Protein AF-A0A2V5MQI8-F1 (afdb_monomer)

Sequence (170 aa):
FYPAHLTSLLQKQEQLRQERLLSEEAGSNLDRALASGADPFSLNSLLIGSRLLDYAGQKFQTPSELIDLWRRVGAKRPDPDTWWNVWESQVVYQDHSRTVDLMDAITELRTLYRAEWLEEYTPYRLASALGRWDAEYEYWRRFQQRLQQFSDGSHEGDVLPPLEKLAQEY

Foldseek 3Di:
DDPVCLVVLVVCLVVLVVQLVVLVVQLVVLVVCVVVPHDCLVRLVVNLVSLVSNLVSLVSNVVVVLQVLVVVCPQWHAAPVSCCVSPCVADQPCPHHSLVVSLVSLVVSLVSVLVSCVVPHDCPCNVVVSVVSVVSNVLSVVLSVLVVVVVVPDDGGHGDDRVVVSSDDD

Secondary structure (DSSP, 8-state):
--HHHHHHHHHTHHHHHHHHHHHHHHHHHHHHHHHTT--HHHHHHHHHHHHHHHHHHHHHHHHHHHHHHHHHH-SB---HHHHIIIIIHHHT-TTTSHHHHHHHHHHHHHHHHHHHHHHHS-STTHHHHHHHHHHHHHHHHHHHHHHHHHHHH--TTPBPPPHHHHH---

pLDDT: mean 93.27, std 5.99, range [53.28, 98.12]

Structure (mmCIF, N/CA/C/O backbone):
data_AF-A0A2V5MQI8-F1
#
_entry.id   AF-A0A2V5MQI8-F1
#
loop_
_atom_site.group_PDB
_atom_site.id
_atom_site.type_symbol
_atom_site.label_atom_id
_atom_site.label_alt_id
_atom_site.label_comp_id
_atom_site.label_asym_id
_atom_site.label_entity_id
_atom_site.label_seq_id
_atom_site.pdbx_PDB_ins_code
_atom_site.Cartn_x
_atom_site.Cartn_y
_atom_site.Cartn_z
_atom_site.occupancy
_atom_site.B_iso_or_equiv
_atom_site.auth_seq_id
_atom_site.auth_comp_id
_atom_site.auth_asym_id
_atom_site.auth_atom_id
_atom_site.pdbx_PDB_model_num
ATOM 1 N N . PHE A 1 1 ? 1.577 2.661 7.672 1.00 68.50 1 PHE A N 1
ATOM 2 C CA . PHE A 1 1 ? 1.484 3.588 8.825 1.00 68.50 1 PHE A CA 1
ATOM 3 C C . PHE A 1 1 ? 2.876 3.939 9.359 1.00 68.50 1 PHE A C 1
ATOM 5 O O . PHE A 1 1 ? 3.429 3.201 10.163 1.00 68.50 1 PHE A O 1
ATOM 12 N N . TYR A 1 2 ? 3.471 5.052 8.921 1.00 75.81 2 TYR A 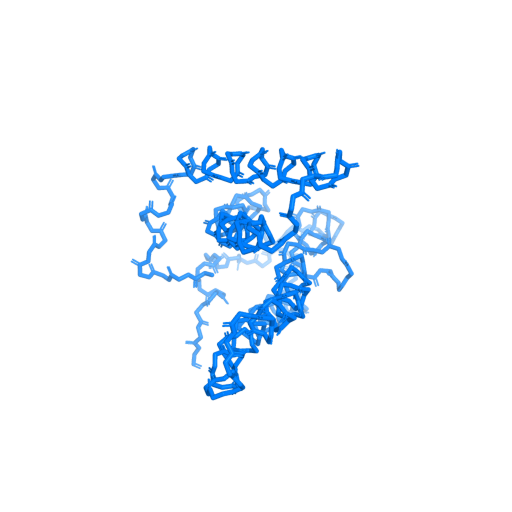N 1
ATOM 13 C CA . TYR A 1 2 ? 4.768 5.509 9.447 1.00 75.81 2 TYR A CA 1
ATOM 14 C C . TYR A 1 2 ? 4.544 6.705 10.377 1.00 75.81 2 TYR A C 1
ATOM 16 O O . TYR A 1 2 ? 4.301 7.805 9.872 1.00 75.81 2 TYR A O 1
ATOM 24 N N . PRO A 1 3 ? 4.613 6.533 11.714 1.00 72.06 3 PRO A N 1
ATOM 25 C CA . PRO A 1 3 ? 4.267 7.595 12.662 1.00 72.06 3 PRO A CA 1
ATOM 26 C C . PRO A 1 3 ? 5.061 8.885 12.443 1.00 72.06 3 PRO A C 1
ATOM 28 O O . PRO A 1 3 ? 4.497 9.972 12.516 1.00 72.06 3 PRO A O 1
ATOM 31 N N . ALA A 1 4 ? 6.342 8.766 12.074 1.00 79.38 4 ALA A N 1
ATOM 32 C CA . ALA A 1 4 ? 7.227 9.901 11.813 1.00 79.38 4 ALA A CA 1
ATOM 33 C C . ALA A 1 4 ? 6.748 10.823 10.674 1.00 79.38 4 ALA A C 1
ATOM 35 O O . ALA A 1 4 ? 7.122 11.992 10.631 1.00 79.38 4 ALA A O 1
ATOM 36 N N . HIS A 1 5 ? 5.920 10.316 9.755 1.00 82.25 5 HIS A N 1
ATOM 37 C CA . HIS A 1 5 ? 5.442 11.069 8.595 1.00 82.25 5 HIS A CA 1
ATOM 38 C C . HIS A 1 5 ? 3.938 11.342 8.629 1.00 82.25 5 HIS A C 1
ATOM 40 O O . HIS A 1 5 ? 3.464 12.141 7.827 1.00 82.25 5 HIS A O 1
ATOM 46 N N . LEU A 1 6 ? 3.192 10.739 9.560 1.00 83.69 6 LEU A N 1
ATOM 47 C CA . LEU A 1 6 ? 1.728 10.755 9.553 1.00 83.69 6 LEU A CA 1
ATOM 48 C C . LEU A 1 6 ? 1.149 12.176 9.526 1.00 83.69 6 LEU A C 1
ATOM 50 O O . LEU A 1 6 ? 0.316 12.470 8.677 1.00 83.69 6 LEU A O 1
ATOM 54 N N . THR A 1 7 ? 1.641 13.084 10.372 1.00 85.94 7 THR A N 1
ATOM 55 C CA . THR A 1 7 ? 1.179 14.484 10.391 1.00 85.94 7 THR A CA 1
ATOM 56 C C . THR A 1 7 ? 1.369 15.179 9.041 1.00 85.94 7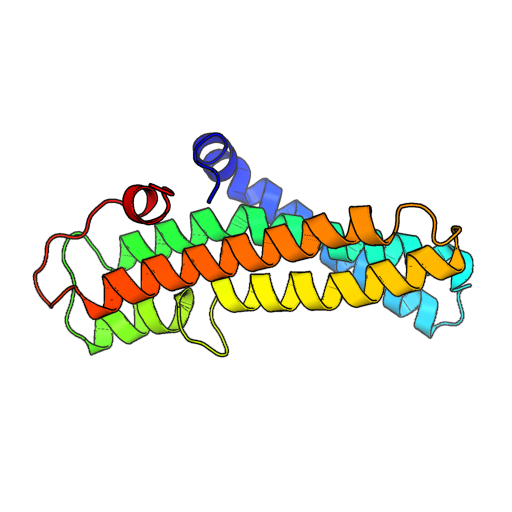 THR A C 1
ATOM 58 O O . THR A 1 7 ? 0.466 15.860 8.565 1.00 85.94 7 THR A O 1
ATOM 61 N N . SER A 1 8 ? 2.528 14.980 8.406 1.00 86.25 8 SER A N 1
ATOM 62 C CA . SER A 1 8 ? 2.832 15.555 7.089 1.00 86.25 8 SER A CA 1
ATOM 63 C C . SER A 1 8 ? 1.933 14.962 6.000 1.00 86.25 8 SER A C 1
ATOM 65 O O . SER A 1 8 ? 1.412 15.694 5.164 1.00 86.25 8 SER A O 1
ATOM 67 N N . LEU A 1 9 ? 1.691 13.647 6.045 1.00 86.69 9 LEU A N 1
ATOM 68 C CA . LEU A 1 9 ? 0.805 12.958 5.104 1.00 86.69 9 LEU A CA 1
ATOM 69 C C . LEU A 1 9 ? -0.634 13.476 5.203 1.00 86.69 9 LEU A C 1
ATOM 71 O O . LEU A 1 9 ? -1.243 13.792 4.184 1.00 86.69 9 LEU A O 1
ATOM 75 N N . LEU A 1 10 ? -1.150 13.654 6.424 1.00 87.00 10 LEU A N 1
ATOM 76 C CA . LEU A 1 10 ? -2.494 14.194 6.654 1.00 87.00 10 LEU A CA 1
ATOM 77 C C . LEU A 1 10 ? -2.658 15.623 6.113 1.00 87.00 10 LEU A C 1
ATOM 79 O O . LEU A 1 10 ? -3.729 15.974 5.630 1.00 87.00 10 LEU A O 1
ATOM 83 N N . GLN A 1 11 ? -1.606 16.442 6.146 1.00 90.44 11 GLN A N 1
ATOM 84 C CA . GLN A 1 11 ? -1.632 17.805 5.599 1.00 90.44 11 GLN A CA 1
ATOM 85 C C . GLN A 1 11 ? -1.546 17.850 4.067 1.00 90.44 11 GLN A C 1
ATOM 87 O O . GLN A 1 11 ? -1.885 18.868 3.466 1.00 90.44 11 GLN A O 1
ATOM 92 N N . LYS A 1 12 ? -1.090 16.766 3.432 1.00 90.38 12 LYS A N 1
ATOM 93 C CA . LYS A 1 12 ? -0.818 16.691 1.990 1.00 90.38 12 LYS A CA 1
ATOM 94 C C . LYS A 1 12 ? -1.748 15.741 1.236 1.00 90.38 12 LYS A C 1
ATOM 96 O O . LYS A 1 12 ? -1.458 15.411 0.092 1.00 90.38 12 LYS A O 1
ATOM 101 N N . GLN A 1 13 ? -2.865 15.325 1.832 1.00 88.62 13 GLN A N 1
ATOM 102 C CA . GLN A 1 13 ? -3.788 14.347 1.237 1.00 88.62 13 GLN 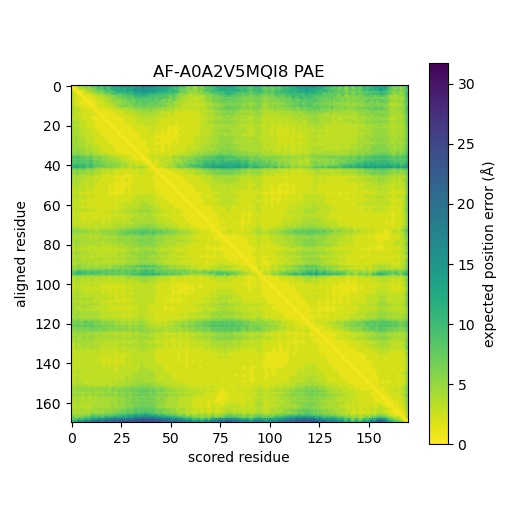A CA 1
ATOM 103 C C . GLN A 1 13 ? -4.179 14.682 -0.207 1.00 88.62 13 GLN A C 1
ATOM 105 O O . GLN A 1 13 ? -4.082 13.827 -1.080 1.00 88.62 13 GLN A O 1
ATOM 110 N N . GLU A 1 14 ? -4.563 15.931 -0.477 1.00 91.69 14 GLU A N 1
ATOM 111 C CA . GLU A 1 14 ? -4.955 16.334 -1.830 1.00 91.69 14 GLU A CA 1
ATOM 112 C C . GLU A 1 14 ? -3.776 16.284 -2.810 1.00 91.69 14 GLU A C 1
ATOM 114 O O . GLU A 1 14 ? -3.943 15.854 -3.944 1.00 91.69 14 GLU A O 1
ATOM 119 N N . GLN A 1 15 ? -2.568 16.650 -2.373 1.00 91.75 15 GLN A N 1
ATOM 120 C CA . GLN A 1 15 ? -1.369 16.551 -3.211 1.00 91.75 15 GLN A CA 1
ATOM 121 C C . GLN A 1 15 ? -1.059 15.090 -3.544 1.00 91.75 15 GLN A C 1
ATOM 123 O O . GLN A 1 15 ? -0.881 14.762 -4.710 1.00 91.75 15 GLN A O 1
ATOM 128 N N . LEU A 1 16 ? -1.100 14.203 -2.545 1.00 91.31 16 LEU A N 1
ATOM 129 C CA . LEU A 1 16 ? -0.915 12.763 -2.738 1.00 91.31 16 LEU A CA 1
ATOM 130 C C . LEU A 1 16 ? -1.981 12.176 -3.672 1.00 91.31 16 LEU A C 1
ATOM 132 O O . LEU A 1 16 ? -1.692 11.274 -4.453 1.00 91.31 16 LEU A O 1
ATOM 136 N N . ARG A 1 17 ? -3.223 12.673 -3.602 1.00 92.56 17 ARG A N 1
ATOM 137 C CA . ARG A 1 17 ? -4.305 12.293 -4.521 1.00 92.56 17 ARG A CA 1
ATOM 138 C C . ARG A 1 17 ? -3.996 12.690 -5.957 1.00 92.56 17 ARG A C 1
ATOM 140 O O . ARG A 1 17 ? -4.140 11.865 -6.853 1.00 92.56 17 ARG A O 1
ATOM 147 N N . GLN A 1 18 ? -3.548 13.923 -6.170 1.00 94.81 18 GLN A N 1
ATOM 148 C CA . GLN A 1 18 ? -3.175 14.407 -7.499 1.00 94.81 18 GLN A CA 1
ATOM 149 C C . GLN A 1 18 ? -1.956 13.671 -8.063 1.00 94.81 18 GLN A C 1
ATOM 151 O O . GLN A 1 18 ? -1.974 13.270 -9.221 1.00 94.81 18 GLN A O 1
ATOM 156 N N . GLU A 1 19 ? -0.921 13.437 -7.254 1.00 92.75 19 GLU A N 1
ATOM 157 C CA . GLU A 1 19 ? 0.272 12.685 -7.669 1.00 92.75 19 GLU A CA 1
ATOM 158 C C . GLU A 1 19 ? -0.079 11.269 -8.140 1.00 92.75 19 GLU A C 1
ATOM 160 O O . GLU A 1 19 ? 0.446 10.801 -9.154 1.00 92.75 19 GLU A O 1
ATOM 165 N N . ARG A 1 20 ? -1.012 10.609 -7.448 1.00 94.88 20 ARG A N 1
ATOM 166 C CA . ARG A 1 20 ? -1.495 9.287 -7.843 1.00 94.88 20 ARG A CA 1
ATOM 167 C C . ARG A 1 20 ? -2.246 9.322 -9.176 1.00 94.88 20 ARG A C 1
ATOM 169 O O . ARG A 1 20 ? -1.893 8.568 -10.074 1.00 94.88 20 ARG A O 1
ATOM 176 N N . LEU A 1 21 ? -3.183 10.259 -9.351 1.00 96.88 21 LEU A N 1
ATOM 177 C CA . LEU A 1 21 ? -3.914 10.432 -10.616 1.00 96.88 21 LEU A CA 1
ATOM 178 C C . LEU A 1 21 ? -2.975 10.688 -11.803 1.00 96.88 21 LEU A C 1
ATOM 180 O O . LEU A 1 21 ? -3.148 10.106 -12.870 1.00 96.88 21 LEU A O 1
ATOM 184 N N . LEU A 1 22 ? -1.954 11.526 -11.610 1.00 97.62 22 LEU A N 1
ATOM 185 C CA . LEU A 1 22 ? -0.942 11.790 -12.637 1.00 97.62 22 LEU A CA 1
ATOM 186 C C . LEU A 1 22 ? -0.122 10.540 -12.979 1.00 97.62 22 LEU A C 1
ATOM 188 O O . LEU A 1 22 ? 0.242 10.336 -14.137 1.00 97.62 22 LEU A O 1
ATOM 192 N N . SER A 1 23 ? 0.164 9.701 -11.985 1.00 97.19 23 SER A N 1
ATOM 193 C CA . SER A 1 23 ? 0.899 8.448 -12.179 1.00 97.19 23 SER A CA 1
ATOM 194 C C . SER A 1 23 ? 0.064 7.416 -12.945 1.00 97.19 23 SER A C 1
ATOM 196 O O . SER A 1 23 ? 0.571 6.781 -13.872 1.00 97.19 23 SER A O 1
ATOM 198 N N . GLU A 1 24 ? -1.227 7.301 -12.623 1.00 96.69 24 GLU A N 1
ATOM 199 C CA . GLU A 1 24 ? -2.196 6.459 -13.339 1.00 96.69 24 GLU A CA 1
ATOM 200 C C . GLU A 1 24 ? -2.389 6.921 -14.795 1.00 96.69 24 GLU A C 1
ATOM 202 O O . GLU A 1 24 ? -2.396 6.107 -15.727 1.00 96.69 24 GLU A O 1
ATOM 207 N N . GLU A 1 25 ? -2.493 8.236 -15.019 1.00 98.00 25 GLU A N 1
ATOM 208 C CA . GLU A 1 25 ? -2.580 8.824 -16.358 1.00 98.00 25 GLU A CA 1
ATOM 209 C C . GLU A 1 25 ? -1.310 8.545 -17.173 1.00 98.00 25 GLU A C 1
ATOM 211 O O . GLU A 1 25 ? -1.391 8.128 -18.333 1.00 98.00 25 GLU A O 1
ATOM 216 N N . ALA A 1 26 ? -0.131 8.726 -16.568 1.00 97.69 26 ALA A N 1
ATOM 217 C CA . ALA A 1 26 ? 1.143 8.416 -17.205 1.00 97.69 26 ALA A CA 1
ATOM 218 C C . ALA A 1 26 ? 1.223 6.936 -17.611 1.00 97.69 26 ALA A C 1
ATOM 220 O O . ALA A 1 26 ? 1.545 6.646 -18.765 1.00 97.69 26 ALA A O 1
ATOM 221 N N . GLY A 1 27 ? 0.858 6.015 -16.712 1.00 97.06 27 GLY A N 1
ATOM 222 C CA . GLY A 1 27 ? 0.807 4.579 -17.007 1.00 97.06 27 GLY A CA 1
ATOM 223 C C . GLY A 1 27 ? -0.143 4.255 -18.159 1.00 97.06 27 GLY A C 1
ATOM 224 O O . GLY A 1 27 ? 0.254 3.607 -19.124 1.00 97.06 27 GLY A O 1
ATOM 225 N N . SER A 1 28 ? -1.355 4.815 -18.130 1.00 97.56 28 SER A N 1
ATOM 226 C CA . SER A 1 28 ? -2.358 4.634 -19.190 1.00 97.56 28 SER A CA 1
ATOM 227 C C . SER A 1 28 ? -1.873 5.127 -20.558 1.00 97.56 28 SER A C 1
ATOM 229 O O . SER A 1 28 ? -2.158 4.523 -21.596 1.00 97.56 28 SER A O 1
ATOM 231 N N . ASN A 1 29 ? -1.144 6.244 -20.583 1.00 97.88 29 ASN A N 1
ATOM 232 C CA . ASN A 1 29 ? -0.573 6.791 -21.810 1.00 97.88 29 ASN A CA 1
ATOM 233 C C . ASN A 1 29 ? 0.575 5.922 -22.346 1.00 97.88 29 ASN A C 1
ATOM 235 O O . ASN A 1 29 ? 0.655 5.717 -23.559 1.00 97.88 29 ASN A O 1
ATOM 239 N N . LEU A 1 30 ? 1.420 5.383 -21.464 1.00 97.25 30 LEU A N 1
ATOM 240 C CA . LEU A 1 30 ? 2.510 4.471 -21.823 1.00 97.25 30 LEU A CA 1
ATOM 241 C C . LEU A 1 30 ? 1.978 3.135 -22.356 1.00 97.25 30 LEU A C 1
ATOM 243 O O . LEU A 1 30 ? 2.405 2.704 -23.426 1.00 97.25 30 LEU A O 1
ATOM 247 N N . ASP A 1 31 ? 0.982 2.542 -21.694 1.00 96.25 31 ASP A N 1
ATOM 248 C CA . ASP A 1 31 ? 0.311 1.323 -22.165 1.00 96.25 31 ASP A CA 1
ATOM 249 C C . ASP A 1 31 ? -0.305 1.533 -23.560 1.00 96.25 31 ASP A C 1
ATOM 251 O O . ASP A 1 31 ? -0.149 0.700 -24.458 1.00 96.25 31 ASP A O 1
ATOM 255 N N . ARG A 1 32 ? -0.949 2.687 -23.798 1.00 97.38 32 ARG A N 1
ATOM 256 C CA . ARG A 1 32 ? -1.503 3.029 -25.120 1.00 97.38 32 ARG A CA 1
ATOM 257 C C . ARG A 1 32 ? -0.417 3.180 -26.187 1.00 97.38 32 ARG A C 1
ATOM 259 O O . ARG A 1 32 ? -0.624 2.759 -27.327 1.00 97.38 32 ARG A O 1
ATOM 266 N N . ALA A 1 33 ? 0.717 3.791 -25.844 1.00 97.12 33 ALA A N 1
ATOM 267 C CA . ALA A 1 33 ? 1.840 3.950 -26.764 1.00 97.12 33 ALA A CA 1
ATOM 268 C C . ALA A 1 33 ? 2.431 2.586 -27.154 1.00 97.12 33 ALA A C 1
ATOM 270 O O . ALA A 1 33 ? 2.596 2.315 -28.345 1.00 97.12 33 ALA A O 1
ATOM 271 N N . LEU A 1 34 ? 2.655 1.703 -26.175 1.00 95.56 34 LEU A N 1
ATOM 272 C CA . LEU A 1 34 ? 3.107 0.326 -26.398 1.00 95.56 34 LEU A CA 1
ATOM 273 C C . LEU A 1 34 ? 2.129 -0.452 -27.287 1.00 95.56 34 LEU A C 1
ATOM 275 O O . LEU A 1 34 ? 2.534 -1.043 -28.287 1.00 95.56 34 LEU A O 1
ATOM 279 N N . ALA A 1 35 ? 0.826 -0.376 -26.996 1.00 96.12 35 ALA A N 1
ATOM 280 C CA . ALA A 1 35 ? -0.214 -1.010 -27.810 1.00 96.12 35 ALA A CA 1
ATOM 281 C C . ALA A 1 35 ? -0.272 -0.472 -29.254 1.00 96.12 35 ALA A C 1
ATOM 283 O O . ALA A 1 35 ? -0.739 -1.164 -30.157 1.00 96.12 35 ALA A O 1
ATOM 284 N N . SER A 1 36 ? 0.222 0.749 -29.481 1.00 97.00 36 SER A N 1
ATOM 285 C CA . SER A 1 36 ? 0.306 1.385 -30.802 1.00 97.00 36 SER A CA 1
ATOM 286 C C . SER A 1 36 ? 1.626 1.099 -31.534 1.00 97.00 36 SER A C 1
ATOM 288 O O . SER A 1 36 ? 1.862 1.664 -32.602 1.00 97.00 36 SER A O 1
ATOM 290 N N . GLY A 1 37 ? 2.486 0.232 -30.987 1.00 95.62 37 GLY A N 1
ATOM 291 C CA . GLY A 1 37 ? 3.749 -0.178 -31.604 1.00 95.62 37 GLY A CA 1
ATOM 292 C C . GLY A 1 37 ? 4.946 0.715 -31.274 1.00 95.62 37 GLY A C 1
ATOM 293 O O . GLY A 1 37 ? 5.940 0.676 -31.998 1.00 95.62 37 GLY A O 1
ATOM 294 N N . ALA A 1 38 ? 4.868 1.528 -30.215 1.00 94.56 38 ALA A N 1
ATOM 295 C CA . ALA A 1 38 ? 6.046 2.218 -29.698 1.00 94.56 38 ALA A CA 1
ATOM 296 C C . ALA A 1 38 ? 7.087 1.216 -29.168 1.00 94.56 38 ALA A C 1
ATOM 298 O O . ALA A 1 38 ? 6.740 0.115 -28.743 1.00 94.56 38 ALA A O 1
ATOM 299 N N . ASP A 1 39 ? 8.359 1.614 -29.193 1.00 91.62 39 ASP A N 1
ATOM 300 C CA . ASP A 1 39 ? 9.484 0.775 -28.777 1.00 91.62 39 ASP A CA 1
ATOM 301 C C . ASP A 1 39 ? 9.395 0.387 -27.284 1.00 91.62 39 ASP A C 1
ATOM 303 O O . ASP A 1 39 ? 9.488 1.272 -26.425 1.00 91.62 39 ASP A O 1
ATOM 307 N N . PRO A 1 40 ? 9.256 -0.912 -26.950 1.00 88.00 40 PRO A N 1
ATOM 308 C CA . PRO A 1 40 ? 9.165 -1.356 -25.563 1.00 88.00 40 PRO A CA 1
ATOM 309 C C . PRO A 1 40 ? 10.437 -1.103 -24.759 1.00 88.00 40 PRO A C 1
ATOM 311 O O . PRO A 1 40 ? 10.345 -0.789 -23.574 1.00 88.00 40 PRO A O 1
ATOM 314 N N . PHE A 1 41 ? 11.608 -1.169 -25.402 1.00 84.81 41 PHE A N 1
ATOM 315 C CA . PHE A 1 41 ? 12.896 -0.980 -24.733 1.00 84.81 41 PHE A CA 1
ATOM 316 C C . PHE A 1 41 ? 13.003 0.406 -24.082 1.00 84.81 41 PHE A C 1
ATOM 318 O O . PHE A 1 41 ? 13.536 0.550 -22.988 1.00 84.81 41 PHE A O 1
ATOM 325 N N . SER A 1 42 ? 12.442 1.432 -24.723 1.00 81.69 42 SER A N 1
ATOM 326 C CA . SER A 1 42 ? 12.459 2.802 -24.201 1.00 81.69 42 SER A CA 1
ATOM 327 C C . SER A 1 42 ? 11.332 3.104 -23.202 1.00 81.69 42 SER A C 1
ATOM 329 O O . SER A 1 42 ? 11.452 4.037 -22.406 1.00 81.69 42 SER A O 1
ATOM 331 N N . LEU A 1 43 ? 10.210 2.375 -23.259 1.00 93.62 43 LEU A N 1
ATOM 332 C CA . LEU A 1 43 ? 8.987 2.732 -22.528 1.00 93.62 43 LEU A CA 1
ATOM 333 C C . LEU A 1 43 ? 8.699 1.859 -21.308 1.00 93.62 43 LEU A C 1
ATOM 335 O O . LEU A 1 43 ? 8.063 2.351 -20.373 1.00 93.62 43 LEU A O 1
ATOM 339 N N . ASN A 1 44 ? 9.164 0.611 -21.270 1.00 92.94 44 ASN A N 1
ATOM 340 C CA . ASN A 1 44 ? 8.844 -0.285 -20.162 1.00 92.94 44 ASN A CA 1
ATOM 341 C C . ASN A 1 44 ? 9.381 0.226 -18.819 1.00 92.94 44 ASN A C 1
ATOM 343 O O . ASN A 1 44 ? 8.649 0.236 -17.831 1.00 92.94 44 ASN A O 1
ATOM 347 N N . SER A 1 45 ? 10.610 0.744 -18.778 1.00 91.19 45 SER A N 1
ATOM 348 C CA . SER A 1 45 ? 11.150 1.353 -17.556 1.00 91.19 45 SER A CA 1
ATOM 349 C C . SER A 1 45 ? 10.328 2.546 -17.065 1.00 91.19 45 SER A C 1
ATOM 351 O O . SER A 1 45 ? 10.123 2.709 -15.860 1.00 91.19 45 SER A O 1
ATOM 353 N N . LEU A 1 46 ? 9.795 3.361 -17.982 1.00 94.44 46 LEU A N 1
ATOM 354 C CA . LEU A 1 46 ? 8.895 4.462 -17.628 1.00 94.44 46 LEU A CA 1
ATOM 355 C C . LEU A 1 46 ? 7.553 3.943 -17.106 1.00 94.44 46 LEU A C 1
ATOM 357 O O . LEU A 1 46 ? 7.018 4.509 -16.155 1.00 94.44 46 LEU A O 1
ATOM 361 N N . LEU A 1 47 ? 7.039 2.856 -17.686 1.00 96.12 47 LEU A N 1
ATOM 362 C CA . LEU A 1 47 ? 5.791 2.222 -17.264 1.00 96.12 47 LEU A CA 1
ATOM 363 C C . LEU A 1 47 ? 5.920 1.620 -15.863 1.00 96.12 47 LEU A C 1
ATOM 365 O O . LEU A 1 47 ? 5.045 1.801 -15.018 1.00 96.12 47 LEU A O 1
ATOM 369 N N . ILE A 1 48 ? 7.033 0.951 -15.566 1.00 95.00 48 ILE A N 1
ATOM 370 C CA . ILE A 1 48 ? 7.310 0.494 -14.200 1.00 95.00 48 ILE A CA 1
ATOM 371 C C . ILE A 1 48 ? 7.478 1.682 -13.259 1.00 95.00 48 ILE A C 1
ATOM 373 O O . ILE A 1 48 ? 6.943 1.656 -12.152 1.00 95.00 48 ILE A O 1
ATOM 377 N N . GLY A 1 49 ? 8.149 2.748 -13.701 1.00 94.69 49 GLY A N 1
ATOM 378 C CA . GLY A 1 49 ? 8.253 3.997 -12.950 1.00 94.69 49 GLY A CA 1
ATOM 379 C C . GLY A 1 49 ? 6.888 4.579 -12.571 1.00 94.69 49 GLY A C 1
ATOM 380 O O . GLY A 1 49 ? 6.670 4.898 -11.403 1.00 94.69 49 GLY A O 1
ATOM 381 N N . SER A 1 50 ? 5.948 4.667 -13.516 1.00 97.00 50 SER A N 1
ATOM 382 C CA . SER A 1 50 ? 4.603 5.189 -13.246 1.00 97.00 50 SER A CA 1
ATOM 383 C C . SER A 1 50 ? 3.821 4.291 -12.289 1.00 97.00 50 SER A C 1
ATOM 385 O O . SER A 1 50 ? 3.188 4.795 -11.365 1.00 97.00 50 SER A O 1
ATOM 387 N N . ARG A 1 51 ? 3.914 2.964 -12.441 1.00 96.44 51 ARG A N 1
ATOM 388 C CA . ARG A 1 51 ? 3.246 2.012 -11.537 1.00 96.44 51 ARG A CA 1
ATOM 389 C C . ARG A 1 51 ? 3.834 2.032 -10.119 1.00 96.44 51 ARG A C 1
ATOM 391 O O . ARG A 1 51 ? 3.100 1.923 -9.142 1.00 96.44 51 ARG A O 1
ATOM 398 N N . LEU A 1 52 ? 5.149 2.227 -9.981 1.00 96.00 52 LEU A N 1
ATOM 399 C CA . LEU A 1 52 ? 5.797 2.414 -8.677 1.00 96.00 52 LEU A CA 1
ATOM 400 C C . LEU A 1 52 ? 5.356 3.718 -7.997 1.00 96.00 52 LEU A C 1
ATOM 402 O O . LEU A 1 52 ? 5.197 3.739 -6.775 1.00 96.00 52 LEU A O 1
ATOM 406 N N . LEU A 1 53 ? 5.163 4.795 -8.765 1.00 96.12 53 LEU A N 1
ATOM 407 C CA . LEU A 1 53 ? 4.645 6.063 -8.243 1.00 96.12 53 LEU A CA 1
ATOM 408 C C . LEU A 1 53 ? 3.174 5.954 -7.825 1.00 96.12 53 LEU A C 1
ATOM 410 O O . LEU A 1 53 ? 2.823 6.460 -6.760 1.00 96.12 53 LEU A O 1
ATOM 414 N N . ASP A 1 54 ? 2.345 5.245 -8.593 1.00 96.31 54 ASP A N 1
ATOM 415 C CA . ASP A 1 54 ? 0.961 4.946 -8.208 1.00 96.31 54 ASP A CA 1
ATOM 416 C C . ASP A 1 54 ? 0.907 4.153 -6.890 1.00 96.31 54 ASP A C 1
ATOM 418 O O . ASP A 1 54 ? 0.281 4.597 -5.923 1.00 96.31 54 ASP A O 1
ATOM 422 N N . TYR A 1 55 ? 1.679 3.063 -6.779 1.00 95.88 55 TYR A N 1
ATOM 423 C CA . TYR A 1 55 ? 1.796 2.311 -5.524 1.00 95.88 55 TYR A CA 1
ATOM 424 C C . TYR A 1 55 ? 2.271 3.186 -4.358 1.00 95.88 55 TYR A C 1
ATOM 426 O O . TYR A 1 55 ? 1.724 3.109 -3.255 1.00 95.88 55 TYR A O 1
ATOM 434 N N . ALA A 1 56 ? 3.270 4.049 -4.574 1.00 93.44 56 ALA A N 1
ATOM 435 C CA . ALA A 1 56 ? 3.714 4.987 -3.547 1.00 93.44 56 ALA A CA 1
ATOM 436 C C . ALA A 1 56 ? 2.568 5.919 -3.111 1.00 93.44 56 ALA A C 1
ATOM 438 O O . ALA A 1 56 ? 2.362 6.113 -1.909 1.00 93.44 56 ALA A O 1
ATOM 439 N N . GLY A 1 57 ? 1.784 6.431 -4.063 1.00 93.12 57 GLY A N 1
ATOM 440 C CA . GLY A 1 57 ? 0.566 7.198 -3.806 1.00 93.12 57 GLY A CA 1
ATOM 441 C C . GLY A 1 57 ? -0.428 6.427 -2.936 1.00 93.12 57 GLY A C 1
ATOM 442 O O . GLY A 1 57 ? -0.803 6.910 -1.864 1.00 93.12 57 GLY A O 1
ATOM 443 N N . GLN A 1 58 ? -0.793 5.204 -3.329 1.00 93.94 58 GLN A N 1
ATOM 444 C CA . GLN A 1 58 ? -1.692 4.327 -2.567 1.00 93.94 58 GLN A CA 1
ATOM 445 C C . GLN A 1 58 ? -1.180 4.083 -1.138 1.00 93.94 58 GLN A C 1
ATOM 447 O O . GLN A 1 58 ? -1.912 4.265 -0.157 1.00 93.94 58 GLN A O 1
ATOM 452 N N . LYS A 1 59 ? 0.105 3.743 -0.997 1.00 93.62 59 LYS A N 1
ATOM 453 C CA . LYS A 1 59 ? 0.790 3.526 0.286 1.00 93.62 59 LYS A CA 1
ATOM 454 C C . LYS A 1 59 ? 0.679 4.730 1.218 1.00 93.62 59 LYS A C 1
ATOM 456 O O . LYS A 1 59 ? 0.479 4.560 2.425 1.00 93.62 59 LYS A O 1
ATOM 461 N N . PHE A 1 60 ? 0.840 5.939 0.687 1.00 92.00 60 PHE A N 1
ATOM 462 C CA . PHE A 1 60 ? 0.824 7.167 1.482 1.00 92.00 60 PHE A CA 1
ATOM 463 C C . PHE A 1 60 ? -0.586 7.721 1.733 1.00 92.00 60 PHE A C 1
ATOM 465 O O . PHE A 1 60 ? -0.780 8.402 2.740 1.00 92.00 60 PHE A O 1
ATOM 472 N N . GLN A 1 61 ? -1.569 7.375 0.899 1.00 92.06 61 GLN A N 1
ATOM 473 C CA . GLN A 1 61 ? -2.991 7.688 1.105 1.00 92.06 61 GLN A CA 1
ATOM 474 C C . GLN A 1 61 ? -3.666 6.758 2.122 1.00 92.06 61 GLN A C 1
ATOM 476 O O . GLN A 1 61 ? -4.493 7.204 2.921 1.00 92.06 61 GLN A O 1
ATOM 481 N N . THR A 1 62 ? -3.284 5.479 2.145 1.00 92.69 62 THR A N 1
ATOM 482 C CA . THR A 1 62 ? -3.938 4.457 2.980 1.00 92.69 62 THR A CA 1
ATOM 483 C C . THR A 1 62 ? -4.054 4.853 4.463 1.00 92.69 62 THR A C 1
ATOM 485 O O . THR A 1 62 ? -5.138 4.714 5.024 1.00 92.69 62 THR A O 1
ATOM 488 N N . PRO A 1 63 ? -3.024 5.403 5.145 1.00 91.56 63 PRO A N 1
ATOM 489 C CA . PRO A 1 63 ? -3.152 5.785 6.552 1.00 91.56 63 PRO A CA 1
ATOM 490 C C . PRO A 1 63 ? -4.284 6.778 6.834 1.00 91.56 63 PRO A C 1
ATOM 492 O O . PRO A 1 63 ? -4.994 6.615 7.823 1.00 91.56 63 PRO A O 1
ATOM 495 N N . SER A 1 64 ? -4.475 7.785 5.975 1.00 90.88 64 SER A N 1
ATOM 496 C CA . SER A 1 64 ? -5.586 8.730 6.127 1.00 90.88 64 SER A CA 1
ATOM 497 C C . SER A 1 64 ? -6.942 8.068 5.952 1.00 90.88 64 SER A C 1
ATOM 499 O O . SER A 1 64 ? -7.834 8.305 6.759 1.00 90.88 64 SER A O 1
ATOM 501 N N . GLU A 1 65 ? -7.076 7.206 4.946 1.00 92.12 65 GLU A N 1
ATOM 502 C CA . GLU A 1 65 ? -8.321 6.482 4.687 1.00 92.12 65 GLU A CA 1
ATOM 503 C C . GLU A 1 65 ? -8.700 5.604 5.881 1.00 92.12 65 GLU A C 1
ATOM 505 O O . GLU A 1 65 ? -9.848 5.613 6.321 1.00 92.12 65 GLU A O 1
ATOM 510 N N . LEU A 1 66 ? -7.723 4.901 6.460 1.00 94.12 66 LEU A N 1
ATOM 511 C CA . LEU A 1 66 ? -7.942 4.076 7.644 1.00 94.12 66 LEU A CA 1
ATOM 512 C C . LEU A 1 66 ? -8.327 4.916 8.869 1.00 94.12 66 LEU A C 1
ATOM 514 O O . LEU A 1 66 ? -9.215 4.518 9.618 1.00 94.12 66 LEU A O 1
ATOM 518 N N . ILE A 1 67 ? -7.714 6.089 9.067 1.00 92.44 67 ILE A N 1
ATOM 519 C CA . ILE A 1 67 ? -8.105 7.016 10.143 1.00 92.44 67 ILE A CA 1
ATOM 520 C C . ILE A 1 67 ? -9.547 7.487 9.953 1.00 92.44 67 ILE A C 1
ATOM 522 O O . ILE A 1 67 ? -10.306 7.545 10.920 1.00 92.44 67 ILE A O 1
ATOM 526 N N . ASP A 1 68 ? -9.942 7.812 8.726 1.00 93.25 68 ASP A N 1
ATOM 527 C CA . ASP A 1 68 ? -11.298 8.269 8.440 1.00 93.25 68 ASP A CA 1
ATOM 528 C C . ASP A 1 68 ? -12.332 7.149 8.607 1.00 93.25 68 ASP A C 1
ATOM 530 O O . ASP A 1 68 ? -13.402 7.401 9.162 1.00 93.25 68 ASP A O 1
ATOM 534 N N . LEU A 1 69 ? -12.010 5.909 8.223 1.00 95.19 69 LEU A N 1
ATOM 535 C CA . LEU A 1 69 ? -12.836 4.737 8.533 1.00 95.19 69 LEU A CA 1
ATOM 536 C C . LEU A 1 69 ? -12.965 4.537 10.047 1.00 95.19 69 LEU A C 1
ATOM 538 O O . LEU A 1 69 ? -14.077 4.415 10.555 1.00 95.19 69 LEU A O 1
ATOM 542 N N . TRP A 1 70 ? -11.854 4.598 10.784 1.00 95.31 70 TRP A N 1
ATOM 543 C CA . TRP A 1 70 ? -11.853 4.458 12.242 1.00 95.31 70 TRP A CA 1
ATOM 544 C C . TRP A 1 70 ? -12.702 5.532 12.932 1.00 95.31 70 TRP A C 1
ATOM 546 O O . TRP A 1 70 ? -13.463 5.243 13.852 1.00 95.31 70 TRP A O 1
ATOM 556 N N . ARG A 1 71 ? -12.651 6.780 12.449 1.00 94.38 71 ARG A N 1
ATOM 557 C CA . ARG A 1 71 ? -13.517 7.866 12.940 1.00 94.38 71 ARG A CA 1
ATOM 558 C C . ARG A 1 71 ? -15.001 7.598 12.689 1.00 94.38 71 ARG A C 1
ATOM 560 O O . ARG A 1 71 ? -15.812 7.979 13.528 1.00 94.38 71 ARG A O 1
ATOM 567 N N . ARG A 1 72 ? -15.359 6.970 11.561 1.00 95.69 72 ARG A N 1
ATOM 568 C CA . ARG A 1 72 ? -16.755 6.611 11.235 1.00 95.69 72 ARG A CA 1
ATOM 569 C C . ARG A 1 72 ? -17.305 5.517 12.145 1.00 95.69 72 ARG A C 1
ATOM 571 O O . ARG A 1 72 ? -18.502 5.527 12.403 1.00 95.69 72 ARG A O 1
ATOM 578 N N . VAL A 1 73 ? -16.451 4.621 12.645 1.00 95.88 73 VAL A N 1
ATOM 579 C CA . VAL A 1 73 ? -16.837 3.635 13.668 1.00 95.88 73 VAL A CA 1
ATOM 580 C C . VAL A 1 73 ? -17.251 4.335 14.968 1.00 95.88 73 VAL A C 1
ATOM 582 O O . VAL A 1 73 ? -18.267 3.991 15.566 1.00 95.88 73 VAL A O 1
ATOM 585 N N . GLY A 1 74 ? -16.486 5.346 15.388 1.00 94.62 74 GLY A N 1
ATOM 586 C CA . GLY A 1 74 ? -16.748 6.129 16.595 1.00 94.62 74 GLY A CA 1
ATOM 587 C C . GLY A 1 74 ? -15.878 5.726 17.791 1.00 94.62 74 GLY A C 1
ATOM 588 O O . GLY A 1 74 ? -14.891 5.012 17.665 1.00 94.62 74 GLY A O 1
ATOM 589 N N . ALA A 1 75 ? -16.213 6.241 18.978 1.00 95.75 75 ALA A N 1
ATOM 590 C CA . ALA A 1 75 ? -15.397 6.059 20.187 1.00 95.75 75 ALA A CA 1
ATOM 591 C C . ALA A 1 75 ? -15.562 4.682 20.857 1.00 95.75 75 ALA A C 1
ATOM 593 O O . ALA A 1 75 ? -14.763 4.309 21.718 1.00 95.75 75 ALA A O 1
ATOM 594 N N . LYS A 1 76 ? -16.622 3.954 20.502 1.0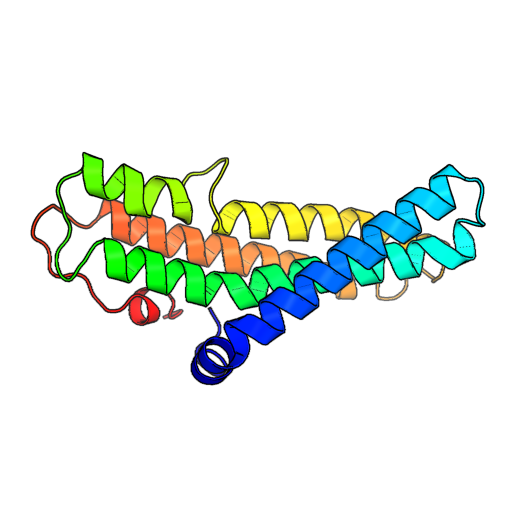0 97.56 76 LYS A N 1
ATOM 595 C CA . LYS A 1 76 ? -16.921 2.622 21.020 1.00 97.56 76 LYS A CA 1
ATOM 596 C C . LYS A 1 76 ? -17.168 1.667 19.870 1.00 97.56 76 LYS A C 1
ATOM 598 O O . LYS A 1 76 ? -17.681 2.088 18.836 1.00 97.56 76 LYS A O 1
ATOM 603 N N . ARG A 1 77 ? -16.839 0.395 20.072 1.00 97.50 77 ARG A N 1
ATOM 604 C CA . ARG A 1 77 ? -17.137 -0.655 19.104 1.00 97.50 77 ARG A CA 1
ATOM 605 C C . ARG A 1 77 ? -18.658 -0.760 18.917 1.00 97.50 77 ARG A C 1
ATOM 607 O O . ARG A 1 77 ? -19.358 -0.915 19.922 1.00 97.50 77 ARG A O 1
ATOM 614 N N . PRO A 1 78 ? -19.169 -0.628 17.683 1.00 98.12 78 PRO A N 1
ATOM 615 C CA . PRO A 1 78 ? -20.591 -0.739 17.399 1.00 98.12 78 PRO A CA 1
ATOM 616 C C . PRO A 1 78 ? -21.019 -2.211 17.394 1.00 98.12 78 PRO A C 1
ATOM 618 O O . PRO A 1 78 ? -20.227 -3.105 17.709 1.00 98.12 78 PRO A O 1
ATOM 621 N N . ASP A 1 79 ? -22.274 -2.449 17.026 1.00 97.88 79 ASP A N 1
ATOM 622 C CA . ASP A 1 79 ? -22.781 -3.790 16.767 1.00 97.88 79 ASP A CA 1
ATOM 623 C C . ASP A 1 79 ? -21.965 -4.500 15.657 1.00 97.88 79 ASP A C 1
ATOM 625 O O . ASP A 1 79 ? -21.317 -3.834 14.834 1.00 97.88 79 ASP A O 1
ATOM 629 N N . PRO A 1 80 ? -21.979 -5.846 15.612 1.00 97.38 80 PRO A N 1
ATOM 630 C CA . PRO A 1 80 ? -21.187 -6.618 14.656 1.00 97.38 80 PRO A CA 1
ATOM 631 C C . PRO A 1 80 ? -21.441 -6.277 13.183 1.00 97.38 80 PRO A C 1
ATOM 633 O O . PRO A 1 80 ? -20.490 -6.267 12.402 1.00 97.38 80 PRO A O 1
ATOM 636 N N . ASP A 1 81 ? -22.680 -5.957 12.797 1.00 97.56 81 ASP A N 1
ATOM 637 C CA . ASP A 1 81 ? -23.013 -5.655 11.402 1.00 97.56 81 ASP A CA 1
ATOM 638 C C . ASP A 1 81 ? -22.412 -4.308 10.987 1.00 97.56 81 ASP A C 1
ATOM 640 O O . ASP A 1 81 ? -21.802 -4.181 9.920 1.00 97.56 81 ASP A O 1
ATOM 644 N N . THR A 1 82 ? -22.527 -3.290 11.841 1.00 97.38 82 THR A N 1
ATOM 645 C CA . THR A 1 82 ? -21.881 -1.991 11.611 1.00 97.38 82 THR A CA 1
ATOM 646 C C . THR A 1 82 ? -20.357 -2.127 11.603 1.00 97.38 82 THR A C 1
ATOM 648 O O . THR A 1 82 ? -19.691 -1.548 10.741 1.00 97.38 82 THR A O 1
ATOM 651 N N . TRP A 1 83 ? -19.789 -2.913 12.522 1.00 97.50 83 TRP A N 1
ATOM 652 C CA . TRP A 1 83 ? -18.348 -3.166 12.585 1.00 97.50 83 TRP A CA 1
ATOM 653 C C . TRP A 1 83 ? -17.827 -3.837 11.308 1.00 97.50 83 TRP A C 1
ATOM 655 O O . TRP A 1 83 ? -16.848 -3.369 10.719 1.00 97.50 83 TRP A O 1
ATOM 665 N N . TRP A 1 84 ? -18.528 -4.864 10.824 1.00 96.25 84 TRP A N 1
ATOM 666 C CA . TRP A 1 84 ? -18.212 -5.541 9.570 1.00 96.25 84 TRP A CA 1
ATOM 667 C C . TRP A 1 84 ? -18.214 -4.581 8.376 1.00 96.25 84 TRP A C 1
ATOM 669 O O . TRP A 1 84 ? -17.238 -4.493 7.623 1.00 96.25 84 TRP A O 1
ATOM 679 N N . ASN A 1 85 ? -19.307 -3.833 8.214 1.00 95.50 85 ASN A N 1
ATOM 680 C CA . ASN A 1 85 ? -19.536 -2.996 7.037 1.00 95.50 85 ASN A CA 1
ATOM 681 C C . ASN A 1 85 ? -18.628 -1.759 6.989 1.00 95.50 85 ASN A C 1
ATOM 683 O O . ASN A 1 85 ? -18.247 -1.318 5.905 1.00 95.50 85 ASN A O 1
ATOM 687 N N . VAL A 1 86 ? -18.287 -1.180 8.143 1.00 95.88 86 VAL A N 1
ATOM 688 C CA . VAL A 1 86 ? -17.496 0.060 8.209 1.00 95.88 86 VAL A CA 1
ATOM 689 C C . VAL A 1 86 ? -16.000 -0.219 8.347 1.00 95.88 86 VAL A C 1
ATOM 691 O O . VAL A 1 86 ? -15.196 0.557 7.827 1.00 95.88 86 VAL A O 1
ATOM 694 N N . TRP A 1 87 ? -15.614 -1.299 9.032 1.00 95.94 87 TRP A N 1
ATOM 695 C CA . TRP A 1 87 ? -14.222 -1.562 9.391 1.00 95.94 87 TRP A CA 1
ATOM 696 C C . TRP A 1 87 ? -13.675 -2.870 8.819 1.00 95.94 87 TRP A C 1
ATOM 698 O O . TRP A 1 87 ? -12.818 -2.827 7.936 1.00 95.94 87 TRP A O 1
ATOM 708 N N . GLU A 1 88 ? -14.138 -4.029 9.293 1.00 95.00 88 GLU A N 1
ATOM 709 C CA . GLU A 1 88 ? -13.470 -5.312 9.005 1.00 95.00 88 GLU A CA 1
ATOM 710 C C . GLU A 1 88 ? -13.380 -5.614 7.508 1.00 95.00 88 GLU A C 1
ATOM 712 O O . GLU A 1 88 ? -12.285 -5.868 6.993 1.00 95.00 88 GLU A O 1
ATOM 717 N N . SER A 1 89 ? -14.511 -5.504 6.802 1.00 95.38 89 SER A N 1
ATOM 718 C CA . SER A 1 89 ? -14.586 -5.772 5.361 1.00 95.38 89 SER A CA 1
ATOM 719 C C . SER A 1 89 ? -13.667 -4.865 4.536 1.00 95.38 89 SER A C 1
ATOM 721 O O . SER A 1 89 ? -13.177 -5.266 3.487 1.00 95.38 89 SER A O 1
ATOM 723 N N . GLN A 1 90 ? -13.409 -3.648 5.019 1.00 96.31 90 GLN A N 1
ATOM 724 C CA . GLN A 1 90 ? -12.641 -2.627 4.305 1.00 96.31 90 GLN A CA 1
ATOM 725 C C . GLN A 1 90 ? -11.137 -2.718 4.574 1.00 96.31 90 GLN A C 1
ATOM 727 O O . GLN A 1 90 ? -10.334 -2.243 3.768 1.00 96.31 90 GLN A O 1
ATOM 732 N N . VAL A 1 91 ? -10.744 -3.269 5.725 1.00 94.25 91 VAL A N 1
ATOM 733 C CA . VAL A 1 91 ? -9.380 -3.102 6.247 1.00 94.25 91 VAL A CA 1
ATOM 734 C C . VAL A 1 91 ? -8.627 -4.413 6.396 1.00 94.25 91 VAL A C 1
ATOM 736 O O . VAL A 1 91 ? -7.428 -4.431 6.115 1.00 94.25 91 VAL A O 1
ATOM 739 N N . VAL A 1 92 ? -9.296 -5.488 6.817 1.00 92.19 92 VAL A N 1
ATOM 740 C CA . VAL A 1 92 ? -8.628 -6.758 7.151 1.00 92.19 92 VAL A CA 1
ATOM 741 C C . VAL A 1 92 ? -9.155 -7.964 6.389 1.00 92.19 92 VAL A C 1
ATOM 743 O O . VAL A 1 92 ? -8.504 -9.005 6.427 1.00 92.19 92 VAL A O 1
ATOM 746 N N . TYR A 1 93 ? -10.264 -7.834 5.656 1.00 93.50 93 TYR A N 1
ATOM 747 C CA . TYR A 1 93 ? -10.799 -8.933 4.857 1.00 93.50 93 TYR A CA 1
ATOM 748 C C . TYR A 1 93 ? -9.764 -9.503 3.886 1.00 93.50 93 TYR A C 1
ATOM 750 O O . TYR A 1 93 ? -9.059 -8.747 3.212 1.00 93.50 93 TYR A O 1
ATOM 758 N N . GLN A 1 94 ? -9.670 -10.834 3.839 1.00 87.38 94 GLN A N 1
ATOM 759 C CA . GLN A 1 94 ? -8.510 -11.512 3.263 1.00 87.38 94 GLN A CA 1
ATOM 760 C C . GLN A 1 94 ? -8.349 -11.350 1.747 1.00 87.38 94 GLN A C 1
ATOM 762 O O . GLN A 1 94 ? -7.224 -11.446 1.273 1.00 87.38 94 GLN A O 1
ATOM 767 N N . ASP A 1 95 ? -9.432 -11.080 1.013 1.00 85.06 95 ASP A N 1
ATOM 768 C CA . ASP A 1 95 ? -9.383 -11.074 -0.454 1.00 85.06 95 ASP A CA 1
ATOM 769 C C . ASP A 1 95 ? -9.483 -9.661 -1.055 1.00 85.06 95 ASP A C 1
ATOM 771 O O . ASP A 1 95 ? -9.016 -9.441 -2.169 1.00 85.06 95 ASP A O 1
ATOM 775 N N . HIS A 1 96 ? -10.112 -8.699 -0.361 1.00 84.69 96 HIS A N 1
ATOM 776 C CA . HIS A 1 96 ? -10.502 -7.403 -0.953 1.00 84.69 96 HIS A CA 1
ATOM 777 C C . HIS A 1 96 ? -10.471 -6.232 0.047 1.00 84.69 96 HIS A C 1
ATOM 779 O O . HIS A 1 96 ? -11.427 -5.459 0.147 1.00 84.69 96 HIS A O 1
ATOM 785 N N . SER A 1 97 ? -9.408 -6.114 0.841 1.00 94.69 97 SER A N 1
ATOM 786 C CA . SER A 1 97 ? -9.247 -4.998 1.782 1.00 94.69 97 SER A CA 1
ATOM 787 C C . SER A 1 97 ? -8.086 -4.093 1.403 1.00 94.69 97 SER A C 1
ATOM 789 O O . SER A 1 97 ? -7.149 -4.515 0.739 1.00 94.69 97 SER A O 1
ATOM 791 N N . ARG A 1 98 ? -8.076 -2.859 1.917 1.00 94.69 98 ARG A N 1
ATOM 792 C CA . ARG A 1 98 ? -7.013 -1.879 1.617 1.00 94.69 98 ARG A CA 1
ATOM 793 C C . ARG A 1 98 ? -5.607 -2.373 1.952 1.00 94.69 98 ARG A C 1
ATOM 795 O O . ARG A 1 98 ? -4.641 -1.965 1.314 1.00 94.69 98 ARG A O 1
ATOM 802 N N . THR A 1 99 ? -5.472 -3.207 2.985 1.00 94.12 99 THR A N 1
ATOM 803 C CA . THR A 1 99 ? -4.172 -3.794 3.341 1.00 94.12 99 THR A CA 1
ATOM 804 C C . THR A 1 99 ? -3.771 -4.906 2.377 1.00 94.12 99 THR A C 1
ATOM 806 O O . THR A 1 99 ? -2.594 -4.999 2.035 1.00 94.12 99 THR A O 1
ATOM 809 N N . VAL A 1 100 ? -4.738 -5.690 1.894 1.00 95.62 100 VAL A N 1
ATOM 810 C CA . VAL A 1 100 ? -4.537 -6.710 0.858 1.00 95.62 100 VAL A CA 1
ATOM 811 C C . VAL A 1 100 ? -4.213 -6.066 -0.485 1.00 95.62 100 VAL A C 1
ATOM 813 O O . VAL A 1 100 ? -3.221 -6.452 -1.088 1.00 95.62 100 VAL A O 1
ATOM 816 N N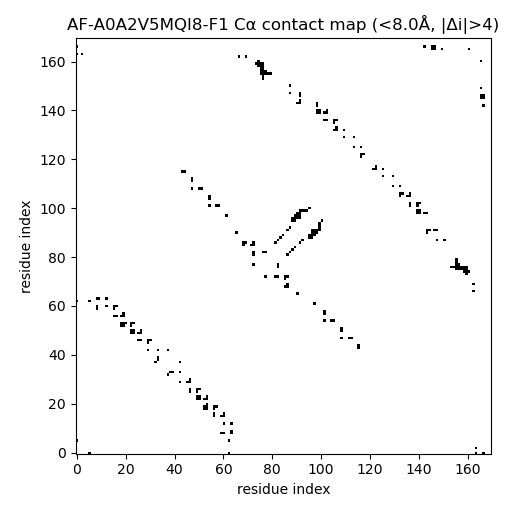 . ASP A 1 101 ? -4.912 -4.998 -0.879 1.00 96.19 101 ASP A N 1
ATOM 817 C CA . ASP A 1 101 ? -4.629 -4.260 -2.117 1.00 96.19 101 ASP A CA 1
ATOM 818 C C . ASP A 1 101 ? -3.162 -3.794 -2.183 1.00 96.19 101 ASP A C 1
ATOM 820 O O . ASP A 1 101 ? -2.525 -3.857 -3.232 1.00 96.19 101 ASP A O 1
ATOM 824 N N . LEU A 1 102 ? -2.595 -3.348 -1.054 1.00 96.38 102 LEU A N 1
ATOM 825 C CA . LEU A 1 102 ? -1.181 -2.965 -0.965 1.00 96.38 102 LEU A CA 1
ATOM 826 C C . LEU A 1 102 ? -0.236 -4.165 -1.095 1.00 96.38 102 LEU A C 1
ATOM 828 O O . LEU A 1 102 ? 0.825 -4.046 -1.709 1.00 96.38 102 LEU A O 1
ATOM 832 N N . MET A 1 103 ? -0.595 -5.305 -0.501 1.00 97.12 103 MET A N 1
ATOM 833 C CA . MET A 1 103 ? 0.181 -6.544 -0.589 1.00 97.12 103 MET A CA 1
ATOM 834 C C . MET A 1 103 ? 0.177 -7.123 -2.009 1.00 97.12 103 MET A C 1
ATOM 836 O O . MET A 1 103 ? 1.226 -7.538 -2.512 1.00 97.12 103 MET A O 1
ATOM 840 N N . ASP A 1 104 ? -0.971 -7.104 -2.674 1.00 96.44 104 ASP A N 1
ATOM 841 C CA . ASP A 1 104 ? -1.118 -7.565 -4.052 1.00 96.44 104 ASP A CA 1
ATOM 842 C C . ASP A 1 104 ? -0.350 -6.643 -5.002 1.00 96.44 104 ASP A C 1
ATOM 844 O O . ASP A 1 104 ? 0.501 -7.109 -5.762 1.00 96.44 104 ASP A O 1
ATOM 848 N N . ALA A 1 105 ? -0.521 -5.324 -4.867 1.00 96.06 105 ALA A N 1
ATOM 849 C CA . ALA A 1 105 ? 0.191 -4.356 -5.694 1.00 96.06 105 ALA A CA 1
ATOM 850 C C . ALA A 1 105 ? 1.720 -4.497 -5.576 1.00 96.06 105 ALA A C 1
ATOM 852 O O . ALA A 1 105 ? 2.420 -4.555 -6.590 1.00 96.06 105 ALA A O 1
ATOM 853 N N . ILE A 1 106 ? 2.275 -4.603 -4.360 1.00 97.12 106 ILE A N 1
ATOM 854 C CA . ILE A 1 106 ? 3.735 -4.714 -4.206 1.00 97.12 106 ILE A CA 1
ATOM 855 C C . ILE A 1 106 ? 4.285 -6.049 -4.730 1.00 97.12 106 ILE A C 1
ATOM 857 O O . ILE A 1 106 ? 5.397 -6.089 -5.269 1.00 97.12 106 ILE A O 1
ATOM 861 N N . THR A 1 107 ? 3.528 -7.143 -4.605 1.00 96.31 107 THR A N 1
ATOM 862 C CA . THR A 1 107 ? 3.953 -8.468 -5.091 1.00 96.31 107 THR A CA 1
ATOM 863 C C . THR A 1 107 ? 3.872 -8.572 -6.614 1.00 96.31 107 THR A C 1
ATOM 865 O O . THR A 1 107 ? 4.788 -9.125 -7.235 1.00 96.31 107 THR A O 1
ATOM 868 N N . GLU A 1 108 ? 2.861 -7.966 -7.238 1.00 96.12 108 GLU A N 1
ATOM 869 C CA . GLU A 1 108 ? 2.777 -7.828 -8.692 1.00 96.12 108 GLU A CA 1
ATOM 870 C C . GLU A 1 108 ? 3.945 -6.983 -9.227 1.00 96.12 108 GLU A C 1
ATOM 872 O O . GLU A 1 108 ? 4.711 -7.435 -10.089 1.00 96.12 108 GLU A O 1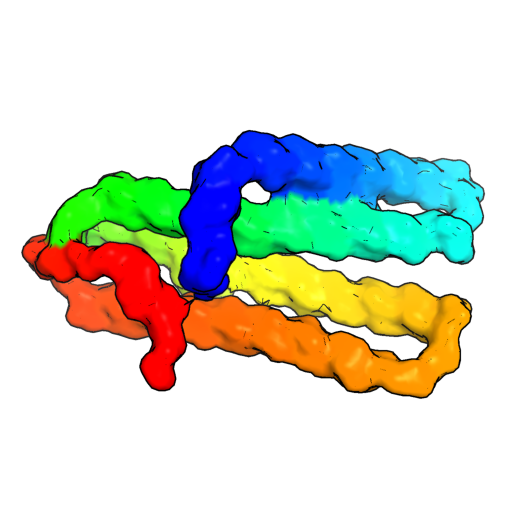
ATOM 877 N N . LEU A 1 109 ? 4.171 -5.798 -8.645 1.00 96.94 109 LEU A N 1
ATOM 878 C CA . LEU A 1 109 ? 5.253 -4.892 -9.049 1.00 96.94 109 LEU A CA 1
ATOM 879 C C . LEU A 1 109 ? 6.641 -5.504 -8.881 1.00 96.94 109 LEU A C 1
ATOM 881 O O . LEU A 1 109 ? 7.544 -5.210 -9.665 1.00 96.94 109 LEU A O 1
ATOM 885 N N . ARG A 1 110 ? 6.828 -6.395 -7.905 1.00 97.50 110 ARG A N 1
ATOM 886 C CA . ARG A 1 110 ? 8.068 -7.167 -7.745 1.00 97.50 110 ARG A CA 1
ATOM 887 C C . ARG A 1 110 ? 8.391 -8.009 -8.966 1.00 97.50 110 ARG A C 1
ATOM 889 O O . ARG A 1 110 ? 9.552 -8.067 -9.376 1.00 97.50 110 ARG A O 1
ATOM 896 N N . THR A 1 111 ? 7.385 -8.667 -9.529 1.00 96.06 111 THR A N 1
ATOM 897 C CA . THR A 1 111 ? 7.557 -9.524 -10.705 1.00 96.06 111 THR A CA 1
ATOM 898 C C . THR A 1 111 ? 7.901 -8.686 -11.929 1.00 96.06 111 THR A C 1
ATOM 900 O O . THR A 1 111 ? 8.858 -9.005 -12.635 1.00 96.06 111 THR A O 1
ATOM 903 N N . LEU A 1 112 ? 7.188 -7.576 -12.118 1.00 94.75 112 LEU A N 1
ATOM 904 C CA . LEU A 1 112 ? 7.416 -6.649 -13.224 1.00 94.75 112 LEU A CA 1
ATOM 905 C C . LEU A 1 112 ? 8.796 -5.980 -13.146 1.00 94.75 112 LEU A C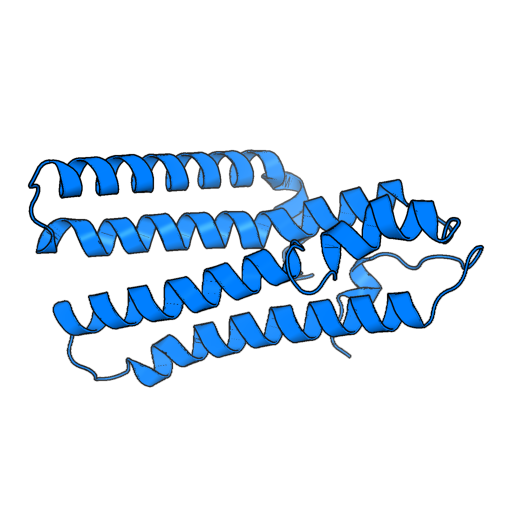 1
ATOM 907 O O . LEU A 1 112 ? 9.562 -6.022 -14.102 1.00 94.75 112 LEU A O 1
ATOM 911 N N . TYR A 1 113 ? 9.171 -5.459 -11.975 1.00 95.56 113 TYR A N 1
ATOM 912 C CA . TYR A 1 113 ? 10.485 -4.852 -11.751 1.00 95.56 113 TYR A CA 1
ATOM 913 C C . TYR A 1 113 ? 11.630 -5.838 -12.006 1.00 95.56 113 TYR A C 1
ATOM 915 O O . TYR A 1 113 ? 12.661 -5.473 -12.566 1.00 95.56 113 TYR A O 1
ATOM 923 N N . ARG A 1 114 ? 11.461 -7.106 -11.605 1.00 96.56 114 ARG A N 1
ATOM 924 C CA . ARG A 1 114 ? 12.450 -8.155 -11.874 1.00 96.56 114 ARG A CA 1
ATOM 925 C C . ARG A 1 114 ? 12.637 -8.383 -13.373 1.00 96.56 114 ARG A C 1
ATOM 927 O O . ARG A 1 114 ? 13.772 -8.608 -13.783 1.00 96.56 114 ARG A O 1
ATOM 934 N N . ALA A 1 115 ? 11.548 -8.408 -14.140 1.00 94.38 115 ALA A N 1
ATOM 935 C CA . ALA A 1 115 ? 11.607 -8.603 -15.583 1.00 94.38 115 ALA A CA 1
ATOM 936 C C . ALA A 1 115 ? 12.382 -7.455 -16.239 1.00 94.38 115 ALA A C 1
ATOM 938 O O . ALA A 1 115 ? 13.415 -7.711 -16.849 1.00 94.38 115 ALA A O 1
ATOM 939 N N . GLU A 1 116 ? 11.984 -6.207 -15.984 1.00 93.44 116 GLU A N 1
ATOM 940 C CA . GLU A 1 116 ? 12.649 -5.041 -16.585 1.00 93.44 116 GLU A CA 1
ATOM 941 C C . GLU A 1 116 ? 14.109 -4.886 -16.153 1.00 93.44 116 GLU A C 1
ATOM 943 O O . GLU A 1 116 ? 14.972 -4.560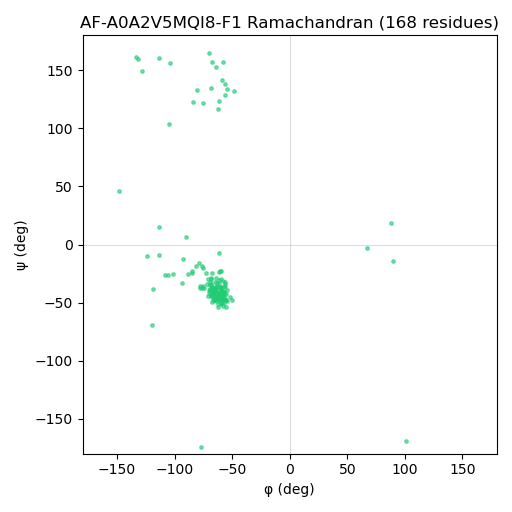 -16.963 1.00 93.44 116 GLU A O 1
ATOM 948 N N . TRP A 1 117 ? 14.438 -5.201 -14.894 1.00 94.62 117 TRP A N 1
ATOM 949 C CA . TRP A 1 117 ? 15.834 -5.188 -14.459 1.00 94.62 117 TRP A CA 1
ATOM 950 C C . TRP A 1 117 ? 16.708 -6.109 -15.315 1.00 94.62 117 TRP A C 1
ATOM 952 O O . TRP A 1 117 ? 17.848 -5.762 -15.606 1.00 94.62 117 TRP A O 1
ATOM 962 N N . LEU A 1 118 ? 16.217 -7.299 -15.670 1.00 95.00 118 LEU A N 1
ATOM 963 C CA . LEU A 1 118 ? 16.995 -8.287 -16.421 1.00 95.00 118 LEU A CA 1
ATOM 964 C C . LEU A 1 118 ? 17.138 -7.938 -17.906 1.00 95.00 118 LEU A C 1
ATOM 966 O O . LEU A 1 118 ? 18.072 -8.433 -18.533 1.00 95.00 118 LEU A O 1
ATOM 970 N N . GLU A 1 119 ? 16.261 -7.087 -18.438 1.00 93.25 119 GLU A N 1
ATOM 971 C CA . GLU A 1 119 ? 16.385 -6.543 -19.793 1.00 93.25 119 GLU A CA 1
ATOM 972 C C . GLU A 1 119 ? 17.456 -5.441 -19.863 1.00 93.25 119 GLU A C 1
ATOM 974 O O . GLU A 1 119 ? 18.215 -5.368 -20.830 1.00 93.25 119 GLU A O 1
ATOM 979 N N . GLU A 1 120 ? 17.574 -4.610 -18.822 1.00 90.75 120 GLU A N 1
ATOM 980 C CA . GLU A 1 120 ? 18.453 -3.429 -18.845 1.00 90.75 120 GLU A CA 1
ATOM 981 C C . GLU A 1 120 ? 19.787 -3.600 -18.106 1.00 90.75 120 GLU A C 1
ATOM 983 O O . GLU A 1 120 ? 20.775 -2.921 -18.408 1.00 90.75 120 GLU A O 1
ATOM 988 N N . TYR A 1 121 ? 19.844 -4.494 -17.121 1.00 91.50 121 TYR A N 1
ATOM 989 C CA . TYR A 1 121 ? 20.967 -4.616 -16.199 1.00 91.50 121 TYR A CA 1
ATOM 990 C C . TYR A 1 121 ? 21.408 -6.065 -16.001 1.00 91.50 121 TYR A C 1
ATOM 992 O O . TYR A 1 121 ? 20.687 -7.040 -16.199 1.00 91.50 121 TYR A O 1
ATOM 1000 N N . THR A 1 122 ? 22.636 -6.224 -15.506 1.00 95.12 122 THR A N 1
ATOM 1001 C CA . THR A 1 122 ? 23.115 -7.540 -15.069 1.00 95.12 122 THR A CA 1
ATOM 1002 C C . THR A 1 122 ? 22.355 -8.019 -13.822 1.00 95.12 122 THR A C 1
ATOM 1004 O O . THR A 1 122 ? 21.929 -7.191 -13.013 1.00 95.12 122 THR A O 1
ATOM 1007 N N . PRO A 1 123 ? 22.299 -9.335 -13.547 1.00 96.06 123 PRO A N 1
ATOM 1008 C CA . PRO A 1 123 ? 21.686 -9.868 -12.323 1.00 96.06 123 PRO A CA 1
ATOM 1009 C C . PRO A 1 123 ? 22.349 -9.422 -11.005 1.00 96.06 123 PRO A C 1
ATOM 1011 O O . PRO A 1 123 ? 21.845 -9.725 -9.919 1.00 96.06 123 PRO A O 1
ATOM 1014 N N . TYR A 1 124 ? 23.494 -8.734 -11.064 1.00 96.00 124 TYR A N 1
ATOM 1015 C CA . TYR A 1 124 ? 24.188 -8.225 -9.887 1.00 96.00 124 TYR A CA 1
ATOM 1016 C C . TYR A 1 124 ? 23.264 -7.316 -9.058 1.00 96.00 124 TYR A C 1
ATOM 1018 O O . TYR A 1 124 ? 22.674 -6.378 -9.576 1.00 96.00 124 TYR A O 1
ATOM 1026 N N . ARG A 1 125 ? 23.152 -7.588 -7.749 1.00 95.50 125 ARG A N 1
ATOM 1027 C CA . ARG A 1 125 ? 22.289 -6.891 -6.764 1.00 95.50 125 ARG A CA 1
ATOM 1028 C C . ARG A 1 125 ? 20.776 -7.036 -6.932 1.00 95.50 125 ARG A C 1
ATOM 1030 O O . ARG A 1 125 ? 20.069 -6.586 -6.031 1.00 95.50 125 ARG A O 1
ATOM 1037 N N . LEU A 1 126 ? 20.280 -7.708 -7.970 1.00 97.12 126 LEU A N 1
ATOM 1038 C CA . LEU A 1 126 ? 18.839 -7.890 -8.179 1.00 97.12 126 LEU A CA 1
ATOM 1039 C C . LEU A 1 126 ? 18.155 -8.508 -6.950 1.00 97.12 126 LEU A C 1
ATOM 1041 O O . LEU A 1 126 ? 17.178 -7.964 -6.449 1.00 97.12 126 LEU A O 1
ATOM 1045 N N . ALA A 1 127 ? 18.710 -9.588 -6.394 1.00 96.56 127 ALA A N 1
ATOM 1046 C CA . ALA A 1 127 ? 18.145 -10.229 -5.203 1.00 96.56 127 ALA A CA 1
ATOM 1047 C C . ALA A 1 127 ? 18.069 -9.276 -3.994 1.00 96.56 127 ALA A C 1
ATOM 1049 O O . ALA A 1 127 ? 17.062 -9.230 -3.294 1.00 96.56 127 ALA A O 1
ATOM 1050 N N . SER A 1 128 ? 19.110 -8.466 -3.774 1.00 95.69 128 SER A N 1
ATOM 1051 C CA . SER A 1 128 ? 19.118 -7.469 -2.698 1.00 95.69 128 SER A CA 1
ATOM 1052 C C . SER A 1 128 ? 18.136 -6.322 -2.949 1.00 95.69 128 SER A C 1
ATOM 1054 O O . SER A 1 128 ? 17.604 -5.768 -1.990 1.00 95.69 128 SER A O 1
ATOM 1056 N N . ALA A 1 129 ? 17.902 -5.947 -4.210 1.00 94.56 129 ALA A N 1
ATOM 1057 C CA . ALA A 1 129 ? 16.892 -4.958 -4.570 1.00 94.56 129 ALA A CA 1
ATOM 1058 C C . ALA A 1 129 ? 15.479 -5.496 -4.289 1.00 94.56 129 ALA A C 1
ATOM 1060 O O . ALA A 1 129 ? 14.723 -4.843 -3.574 1.00 94.56 129 ALA A O 1
ATOM 1061 N N . LEU A 1 130 ? 15.174 -6.715 -4.752 1.00 97.12 130 LEU A N 1
ATOM 1062 C CA . LEU A 1 130 ? 13.872 -7.366 -4.550 1.00 97.12 130 LEU A CA 1
ATOM 1063 C C . LEU A 1 130 ? 13.562 -7.652 -3.075 1.00 97.12 130 LEU A C 1
ATOM 1065 O O . LEU A 1 130 ? 12.399 -7.605 -2.686 1.00 97.12 130 LEU A O 1
ATOM 1069 N N . GLY A 1 131 ? 14.579 -7.862 -2.232 1.00 97.44 131 GLY A N 1
ATOM 1070 C CA . GLY A 1 131 ? 14.378 -8.069 -0.793 1.00 97.44 131 GLY A CA 1
ATOM 1071 C C . GLY A 1 131 ? 13.679 -6.901 -0.082 1.00 97.44 131 GLY A C 1
ATOM 1072 O O . GLY A 1 131 ? 13.053 -7.095 0.957 1.00 97.44 131 GLY A O 1
ATOM 1073 N N . ARG A 1 132 ? 13.724 -5.686 -0.642 1.00 94.94 132 ARG A N 1
ATOM 1074 C CA . ARG A 1 132 ? 12.960 -4.544 -0.116 1.00 94.94 132 ARG A CA 1
ATOM 1075 C C . ARG A 1 132 ? 11.456 -4.688 -0.370 1.00 94.94 132 ARG A C 1
ATOM 1077 O O . ARG A 1 132 ? 10.677 -4.158 0.410 1.00 94.94 132 ARG A O 1
ATOM 1084 N N . TRP A 1 133 ? 11.048 -5.366 -1.443 1.00 96.38 133 TRP A N 1
ATOM 1085 C CA . TRP A 1 133 ? 9.631 -5.550 -1.771 1.00 96.38 133 TRP A CA 1
ATOM 1086 C C . TRP A 1 133 ? 9.048 -6.643 -0.879 1.00 96.38 133 TRP A C 1
ATOM 1088 O O . TRP A 1 133 ? 7.946 -6.495 -0.366 1.00 96.38 133 TRP A O 1
ATOM 1098 N N . ASP A 1 134 ? 9.840 -7.686 -0.608 1.00 96.81 134 ASP A N 1
ATOM 1099 C CA . ASP A 1 134 ? 9.498 -8.728 0.365 1.00 96.81 134 ASP A CA 1
ATOM 1100 C C . ASP A 1 134 ? 9.318 -8.123 1.774 1.00 96.81 134 ASP A C 1
ATOM 1102 O O . ASP A 1 134 ? 8.359 -8.434 2.478 1.00 96.81 134 ASP A O 1
ATOM 1106 N N . ALA A 1 135 ? 10.199 -7.195 2.170 1.00 96.25 135 ALA A N 1
ATOM 1107 C CA . ALA A 1 135 ? 10.075 -6.474 3.438 1.00 96.25 135 ALA A CA 1
ATOM 1108 C C . ALA A 1 135 ? 8.820 -5.582 3.504 1.00 96.25 135 ALA A C 1
ATOM 1110 O O . ALA A 1 135 ? 8.188 -5.483 4.554 1.00 96.25 135 ALA A O 1
ATOM 1111 N N . GLU A 1 136 ? 8.460 -4.940 2.394 1.00 95.75 136 GLU A N 1
ATOM 1112 C CA . GLU A 1 136 ? 7.257 -4.113 2.283 1.00 95.75 136 GLU A CA 1
ATOM 1113 C C . GLU A 1 136 ? 5.975 -4.960 2.376 1.00 95.75 136 GLU A C 1
ATOM 1115 O O . GLU A 1 136 ? 5.068 -4.608 3.129 1.00 95.75 136 GLU A O 1
ATOM 1120 N N . TYR A 1 137 ? 5.918 -6.106 1.689 1.00 96.94 137 TYR A N 1
ATOM 1121 C CA . TYR A 1 137 ? 4.821 -7.070 1.827 1.00 96.94 137 TYR A CA 1
ATOM 1122 C C . TYR A 1 137 ? 4.666 -7.529 3.283 1.00 96.94 137 TYR A C 1
ATOM 1124 O O . TYR A 1 137 ? 3.582 -7.443 3.858 1.00 96.94 137 TYR A O 1
ATOM 1132 N N . GLU A 1 138 ? 5.763 -7.959 3.914 1.00 96.81 138 GLU A N 1
ATOM 1133 C CA . GLU A 1 138 ? 5.734 -8.433 5.301 1.00 96.81 138 GLU A CA 1
ATOM 1134 C C . GLU A 1 138 ? 5.320 -7.338 6.289 1.00 96.81 138 GLU A C 1
ATOM 1136 O O . GLU A 1 138 ? 4.640 -7.625 7.277 1.00 96.81 138 GLU A O 1
ATOM 1141 N N . TYR A 1 139 ? 5.672 -6.078 6.024 1.00 94.62 139 TYR A N 1
ATOM 1142 C CA . TYR A 1 139 ? 5.185 -4.949 6.810 1.00 94.62 139 TYR A CA 1
ATOM 1143 C C . TYR A 1 139 ? 3.651 -4.857 6.775 1.00 94.62 139 TYR A C 1
ATOM 1145 O O . TYR A 1 139 ? 3.014 -4.802 7.834 1.00 94.62 139 TYR A O 1
ATOM 1153 N N . TRP A 1 140 ? 3.043 -4.887 5.584 1.00 94.94 140 TRP A N 1
ATOM 1154 C CA . TRP A 1 140 ? 1.585 -4.816 5.443 1.00 94.94 140 TRP A CA 1
ATOM 1155 C C . TRP A 1 140 ? 0.883 -6.044 6.009 1.00 94.94 140 TRP A C 1
ATOM 1157 O O . TRP A 1 140 ? -0.099 -5.892 6.736 1.00 94.94 140 TRP A O 1
ATOM 1167 N N . ARG A 1 141 ? 1.443 -7.237 5.792 1.00 95.50 141 ARG A N 1
ATOM 1168 C CA . ARG A 1 141 ? 0.933 -8.491 6.356 1.00 95.50 141 ARG A CA 1
ATOM 1169 C C . ARG A 1 141 ? 0.877 -8.449 7.881 1.00 95.50 141 ARG A C 1
ATOM 1171 O O . ARG A 1 141 ? -0.132 -8.800 8.489 1.00 95.50 141 ARG A O 1
ATOM 1178 N N . ARG A 1 142 ? 1.955 -7.987 8.525 1.00 94.94 142 ARG A N 1
ATOM 1179 C CA . ARG A 1 142 ? 2.008 -7.831 9.989 1.00 94.94 142 ARG A CA 1
ATOM 1180 C C . ARG A 1 142 ? 1.040 -6.763 10.477 1.00 94.94 142 ARG A C 1
ATOM 1182 O O . ARG A 1 142 ? 0.434 -6.935 11.531 1.00 94.94 142 ARG A O 1
ATOM 1189 N N . PHE A 1 143 ? 0.889 -5.670 9.734 1.00 93.75 143 PHE A N 1
ATOM 1190 C CA . PHE A 1 143 ? -0.078 -4.630 10.065 1.00 93.75 143 PHE A CA 1
ATOM 1191 C C . PHE A 1 143 ? -1.521 -5.152 10.001 1.00 93.75 143 PHE A C 1
ATOM 1193 O O . PHE A 1 143 ? -2.245 -5.004 10.984 1.00 93.75 143 PHE A O 1
ATOM 1200 N N . GLN A 1 144 ? -1.909 -5.839 8.922 1.00 94.88 144 GLN A N 1
ATOM 1201 C CA . GLN A 1 144 ? -3.215 -6.497 8.802 1.00 94.88 144 GLN A CA 1
ATOM 1202 C C . GLN A 1 144 ? -3.444 -7.485 9.949 1.00 94.88 144 GLN A C 1
ATOM 1204 O O . GLN A 1 144 ? -4.485 -7.438 10.597 1.00 94.88 144 GLN A O 1
ATOM 1209 N N . GLN A 1 145 ? -2.453 -8.328 10.257 1.00 94.56 145 GLN A N 1
ATOM 1210 C CA . GLN A 1 145 ? -2.549 -9.300 11.344 1.00 94.56 145 GLN A CA 1
ATOM 1211 C C . GLN A 1 145 ? -2.829 -8.634 12.699 1.00 94.56 145 GLN A C 1
ATOM 1213 O O . GLN A 1 145 ? -3.661 -9.127 13.456 1.00 94.56 145 GLN A O 1
ATOM 1218 N N . ARG A 1 146 ? -2.170 -7.508 13.010 1.00 94.56 146 ARG A N 1
ATOM 1219 C CA . ARG A 1 146 ? -2.428 -6.753 14.251 1.00 94.56 146 ARG A CA 1
ATOM 1220 C C . ARG A 1 146 ? -3.854 -6.212 14.302 1.00 94.56 146 ARG A C 1
ATOM 1222 O O . ARG A 1 146 ? -4.504 -6.298 15.341 1.00 94.56 146 ARG A O 1
ATOM 1229 N N . LEU A 1 147 ? -4.341 -5.669 13.188 1.00 94.81 147 LEU A N 1
ATOM 1230 C CA . LEU A 1 147 ? -5.709 -5.162 13.103 1.00 94.81 147 LEU A CA 1
ATOM 1231 C C . LEU A 1 147 ? -6.735 -6.291 13.238 1.00 94.81 147 LEU A C 1
ATOM 1233 O O . LEU A 1 147 ? -7.703 -6.122 13.973 1.00 94.81 147 LEU A O 1
ATOM 1237 N N . GLN A 1 148 ? -6.494 -7.444 12.608 1.00 95.31 148 GLN A N 1
ATOM 1238 C CA . GLN A 1 148 ? -7.352 -8.622 12.730 1.00 95.31 148 GLN A CA 1
ATOM 1239 C C . GLN A 1 148 ? -7.399 -9.121 14.177 1.00 95.31 148 GLN A C 1
ATOM 1241 O O . GLN A 1 148 ? -8.478 -9.294 14.725 1.00 95.31 148 GLN A O 1
ATOM 1246 N N . GLN A 1 149 ? -6.246 -9.253 14.840 1.00 95.44 149 GLN A N 1
ATOM 1247 C CA . GLN A 1 149 ? -6.180 -9.665 16.248 1.00 95.44 149 GLN A CA 1
ATOM 1248 C C . GLN A 1 149 ? -6.949 -8.716 17.174 1.00 95.44 149 GLN A C 1
ATOM 1250 O O . GLN A 1 149 ? -7.637 -9.166 18.089 1.00 95.44 149 GLN A O 1
ATOM 1255 N N . PHE A 1 150 ? -6.852 -7.402 16.944 1.00 95.44 150 PHE A N 1
ATOM 1256 C CA . PHE A 1 150 ? -7.658 -6.428 17.682 1.00 95.44 150 PHE A CA 1
ATOM 1257 C C . PHE A 1 150 ? -9.158 -6.623 17.417 1.00 95.44 150 PHE A C 1
ATOM 1259 O O . PHE A 1 150 ? -9.973 -6.549 18.340 1.00 95.44 150 PHE A O 1
ATOM 1266 N N . SER A 1 151 ? -9.511 -6.871 16.158 1.00 94.75 151 SER A N 1
ATOM 1267 C CA . SER A 1 151 ? -10.880 -7.116 15.718 1.00 94.75 151 SER A CA 1
ATOM 1268 C C . SER A 1 151 ? -11.491 -8.351 16.373 1.00 94.75 151 SER A C 1
ATOM 1270 O O . SER A 1 151 ? -12.591 -8.273 16.913 1.00 94.75 151 SER A O 1
ATOM 1272 N N . ASP A 1 152 ? -10.751 -9.453 16.418 1.00 94.94 152 ASP A N 1
ATOM 1273 C CA . ASP A 1 152 ? -11.205 -10.708 17.019 1.00 94.94 152 ASP A CA 1
ATOM 1274 C C . ASP A 1 152 ? -11.337 -10.598 18.548 1.00 94.94 152 ASP A C 1
ATOM 1276 O O . ASP A 1 152 ? -12.130 -11.305 19.165 1.00 94.94 152 ASP A O 1
ATOM 1280 N N . GLY A 1 153 ? -10.536 -9.727 19.172 1.00 95.81 153 GLY A N 1
ATOM 1281 C CA . GLY A 1 153 ? -10.458 -9.583 20.626 1.00 95.81 153 GLY A CA 1
ATOM 1282 C C . GLY A 1 153 ? -11.369 -8.517 21.243 1.00 95.81 153 GLY A C 1
ATOM 1283 O O . GLY A 1 153 ? -11.493 -8.489 22.468 1.00 95.81 153 GLY A O 1
ATOM 1284 N N . SER A 1 154 ? -11.974 -7.631 20.446 1.00 95.94 154 SER A N 1
ATOM 1285 C CA . SER A 1 154 ? -12.876 -6.584 20.952 1.00 95.94 154 SER A CA 1
ATOM 1286 C C . SER A 1 154 ? -14.346 -6.910 20.704 1.00 95.94 154 SER A C 1
ATOM 1288 O O . SER A 1 154 ? -14.698 -7.678 19.814 1.00 95.94 154 SER A O 1
ATOM 1290 N N . HIS A 1 155 ? -15.217 -6.319 21.515 1.00 96.88 155 HIS A N 1
ATOM 1291 C CA . HIS A 1 155 ? -16.649 -6.604 21.553 1.00 96.88 155 HIS A CA 1
ATOM 1292 C C . HIS A 1 155 ? -17.470 -5.314 21.532 1.00 96.88 155 HIS A C 1
ATOM 1294 O O . HIS A 1 155 ? -16.963 -4.236 21.841 1.00 96.88 155 HIS A O 1
ATOM 1300 N N . GLU A 1 156 ? -18.744 -5.417 21.152 1.00 98.06 156 GLU A N 1
ATOM 1301 C CA . GLU A 1 156 ? -19.676 -4.285 21.170 1.00 98.06 156 GLU A CA 1
ATOM 1302 C C . GLU A 1 156 ? -19.624 -3.537 22.516 1.00 98.06 156 GLU A C 1
ATOM 1304 O O . GLU A 1 156 ? -19.670 -4.135 23.592 1.00 98.06 156 GLU A O 1
ATOM 1309 N N . GLY A 1 157 ? -19.523 -2.208 22.453 1.00 97.50 157 GLY A N 1
ATOM 1310 C CA . GLY A 1 157 ? -19.452 -1.327 23.618 1.00 97.50 157 GLY A CA 1
ATOM 1311 C C . GLY A 1 157 ? -18.041 -1.049 24.150 1.00 97.50 157 GLY A C 1
ATOM 1312 O O . GLY A 1 157 ? -17.887 -0.080 24.908 1.00 97.50 157 GLY A O 1
ATOM 1313 N N . ASP A 1 158 ? -17.025 -1.813 23.733 1.00 97.94 158 ASP A N 1
ATOM 1314 C CA . ASP A 1 158 ? -15.625 -1.577 24.108 1.00 97.94 158 ASP A CA 1
ATOM 1315 C C . ASP A 1 158 ? -15.160 -0.187 23.670 1.00 97.94 158 ASP A C 1
ATOM 1317 O O . ASP A 1 158 ? -15.497 0.289 22.585 1.00 97.94 158 ASP A O 1
ATOM 1321 N N . VAL A 1 159 ? -14.351 0.474 24.502 1.00 97.12 159 VAL A N 1
ATOM 1322 C CA . VAL A 1 159 ? -13.740 1.760 24.143 1.00 97.12 159 VAL A CA 1
ATOM 1323 C C . VAL A 1 159 ? -12.606 1.513 23.157 1.00 97.12 159 VAL A C 1
ATOM 1325 O O . VAL A 1 159 ? -11.641 0.814 23.471 1.00 97.12 159 VAL A O 1
ATOM 1328 N N . LEU A 1 160 ? -12.701 2.123 21.978 1.00 96.19 160 LEU A N 1
ATOM 1329 C CA . LEU A 1 160 ? -11.701 1.952 20.934 1.00 96.19 160 LEU A CA 1
ATOM 1330 C C . LEU A 1 160 ? -10.485 2.857 21.194 1.00 96.19 160 LEU A C 1
ATOM 1332 O O . LEU A 1 160 ? -10.648 4.050 21.476 1.00 96.19 160 LEU A O 1
ATOM 1336 N N . PRO A 1 161 ? -9.249 2.332 21.098 1.00 94.38 161 PRO A N 1
ATOM 1337 C CA . PRO A 1 161 ? -8.059 3.168 21.149 1.00 94.38 161 PRO A CA 1
ATOM 1338 C C . PRO A 1 161 ? -7.936 4.013 19.868 1.00 94.38 161 PRO A C 1
ATOM 1340 O O . PRO A 1 161 ? -8.564 3.707 18.854 1.00 94.38 161 PRO A O 1
ATOM 1343 N N . PRO A 1 162 ? -7.084 5.052 19.855 1.00 91.25 162 PRO A N 1
ATOM 1344 C CA . PRO A 1 162 ? -6.652 5.668 18.604 1.00 91.25 162 PRO A CA 1
ATOM 1345 C C . PRO A 1 162 ? -6.022 4.619 17.681 1.00 91.25 162 PRO A C 1
ATOM 1347 O O . PRO A 1 162 ? -5.231 3.792 18.147 1.00 91.25 162 PRO A O 1
ATOM 1350 N N . LEU A 1 163 ? -6.335 4.672 16.385 1.00 90.69 163 LEU A N 1
ATOM 1351 C CA . LEU A 1 163 ? -5.832 3.714 15.396 1.00 90.69 163 LEU A CA 1
ATOM 1352 C C . LEU A 1 163 ? -4.298 3.663 15.371 1.00 90.69 163 LEU A C 1
ATOM 1354 O O . LEU A 1 163 ? -3.699 2.605 15.189 1.00 90.69 163 LEU A O 1
ATOM 1358 N N . GLU A 1 164 ? -3.643 4.795 15.619 1.00 88.00 164 GLU A N 1
ATOM 1359 C CA . GLU A 1 164 ? -2.189 4.909 15.674 1.00 88.00 164 GLU A CA 1
ATOM 1360 C C . GLU A 1 164 ? -1.571 3.973 16.716 1.00 88.00 164 GLU A C 1
ATOM 1362 O O . GLU A 1 164 ? -0.461 3.492 16.504 1.00 88.00 164 GLU A O 1
ATOM 1367 N N . LYS A 1 165 ? -2.279 3.679 17.818 1.00 88.56 165 LYS A N 1
ATOM 1368 C CA . LYS A 1 165 ? -1.804 2.717 18.823 1.00 88.56 165 LYS A CA 1
ATOM 1369 C C . LYS A 1 165 ? -1.811 1.286 18.294 1.00 88.56 16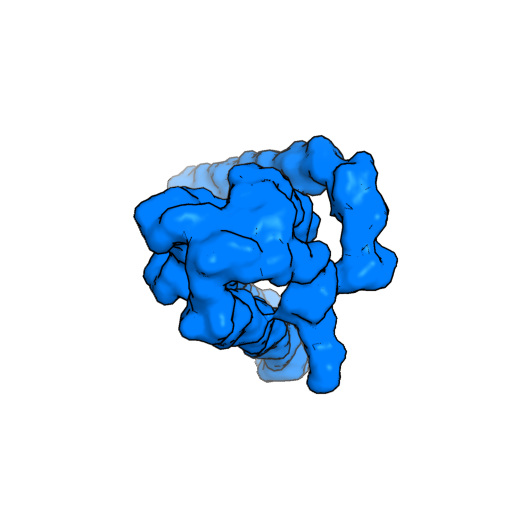5 LYS A C 1
ATOM 1371 O O . LYS A 1 165 ? -0.914 0.527 18.628 1.00 88.56 165 LYS A O 1
ATOM 1376 N N . LEU A 1 166 ? -2.783 0.933 17.453 1.00 87.56 166 LEU A N 1
ATOM 1377 C CA . LEU A 1 166 ? -2.855 -0.387 16.814 1.00 87.56 166 LEU A CA 1
ATOM 1378 C C . LEU A 1 166 ? -1.795 -0.546 15.712 1.00 87.56 166 LEU A C 1
ATOM 1380 O O . LEU A 1 166 ? -1.377 -1.654 15.379 1.00 87.56 166 LEU A O 1
ATOM 1384 N N . ALA A 1 167 ? -1.346 0.575 15.145 1.00 81.06 167 ALA A N 1
ATOM 1385 C CA . ALA A 1 167 ? -0.349 0.596 14.085 1.00 81.06 167 ALA A CA 1
ATOM 1386 C C . ALA A 1 167 ? 1.104 0.482 14.575 1.00 81.06 167 ALA A C 1
ATOM 1388 O O . ALA A 1 167 ? 1.977 0.156 13.766 1.00 81.06 167 ALA A O 1
ATOM 1389 N N . GLN A 1 168 ? 1.371 0.748 15.856 1.00 81.31 168 GLN A N 1
ATOM 1390 C CA . GLN A 1 168 ? 2.708 0.661 16.444 1.00 81.31 168 GLN A CA 1
ATOM 1391 C C . GLN A 1 168 ? 3.188 -0.795 16.512 1.00 81.31 168 GLN A C 1
ATOM 1393 O O . GLN A 1 168 ? 2.446 -1.693 16.904 1.00 81.31 168 GLN A O 1
ATOM 1398 N N . GLU A 1 169 ? 4.438 -1.026 16.108 1.00 67.81 169 GLU A N 1
ATOM 1399 C CA . GLU A 1 169 ? 5.130 -2.293 16.351 1.00 67.81 169 GLU A CA 1
ATOM 1400 C C . GLU A 1 169 ? 5.723 -2.231 17.763 1.00 67.81 169 GLU A C 1
ATOM 1402 O O . GLU A 1 169 ? 6.440 -1.278 18.075 1.00 67.81 169 GLU A O 1
ATOM 1407 N N . TYR A 1 170 ? 5.357 -3.191 18.616 1.00 53.28 170 TYR A N 1
ATOM 1408 C CA . TYR A 1 170 ? 5.945 -3.376 19.945 1.00 53.28 170 TYR A CA 1
ATOM 1409 C C . TYR A 1 170 ? 7.199 -4.244 19.862 1.00 53.28 170 TYR A C 1
ATOM 1411 O O . TYR A 1 170 ? 7.162 -5.246 19.109 1.00 53.28 170 TYR A O 1
#

Solvent-accessible surface area (backbone atoms only — not comparable to full-atom values): 9322 Å² total; per-residue (Å²): 119,56,78,94,48,43,71,60,44,66,76,36,49,69,57,43,50,50,55,22,52,53,18,51,50,49,28,54,51,45,53,51,40,46,77,72,69,45,65,57,87,78,42,49,66,55,35,52,49,20,51,52,46,26,51,51,25,53,63,61,47,45,53,55,54,51,52,54,38,50,58,71,61,46,67,35,40,49,54,69,68,60,38,38,73,57,41,43,51,48,44,51,32,86,87,72,6,62,41,40,54,52,36,50,51,46,56,53,48,48,56,53,52,54,54,55,43,60,75,78,42,71,76,75,63,46,70,69,57,51,48,54,44,56,52,50,36,52,49,38,53,53,50,33,50,46,51,43,54,51,58,77,71,56,50,69,67,40,75,55,73,65,67,70,68,65,59,56,85,130

Mean predicted aligned error: 3.78 Å

Radius of gyration: 18.74 Å; Cα contacts (8 Å, |Δi|>4): 154; chains: 1; bounding box: 47×29×56 Å

Nearest PDB structures (foldseek):
  6oco-assembly1_B  TM=2.444E-01  e=4.336E+00  Bos taurus